Protein AF-A0A0D0UAL1-F1 (afdb_monomer_lite)

Foldseek 3Di:
DDPPDVPDDQAPLVVDDFPDPVLNVVCVVPPQDPLLRSVAVDDPPDDDPSVDPVSVVSNVVSNVRSVQRPDDPVQRDPDPVSVPPDDDDPPPPPDD

Organism: NCBI:txid1296109

Sequence (96 aa):
MSLDLDEGRTPKTLPHVFDLEPLAKHFEENPLPSGACKLIDLLGDVFLDTEDDIKVVAAALWTLAVKYDNLPSEERPSDRETSRKVGSPPSKTREV

Secondary structure (DSSP, 8-state):
------TT---TTTT---SSHHHHHHHHHSPPPHHHHTTTT--TT-----S-HHHHHHHHHHHHHHHHHTS-TTTS--STTGGG------------

pLDDT: mean 73.65, std 16.07, range [34.53, 92.94]

Structure (mmCIF, N/CA/C/O backbone):
data_AF-A0A0D0UAL1-F1
#
_entry.id   AF-A0A0D0UAL1-F1
#
loop_
_atom_site.group_PDB
_atom_site.id
_atom_site.type_symbol
_atom_site.label_atom_id
_atom_site.label_alt_id
_atom_site.label_comp_id
_atom_site.label_asym_id
_atom_site.label_entity_id
_atom_site.label_seq_id
_atom_site.pdbx_PDB_ins_code
_atom_site.Cartn_x
_atom_site.Cartn_y
_atom_site.Cartn_z
_atom_site.occupancy
_atom_site.B_iso_or_equiv
_atom_site.auth_seq_id
_atom_site.auth_comp_id
_atom_site.auth_asym_id
_atom_site.auth_atom_id
_atom_site.pdbx_PDB_model_num
ATOM 1 N N . MET A 1 1 ? 5.088 6.418 -27.397 1.00 34.53 1 MET A N 1
ATOM 2 C CA . MET A 1 1 ? 5.686 5.222 -26.774 1.00 34.53 1 MET A CA 1
ATOM 3 C C . MET A 1 1 ? 4.577 4.565 -25.987 1.00 34.53 1 MET A C 1
ATOM 5 O O . MET A 1 1 ? 4.187 5.090 -24.952 1.00 34.53 1 MET A O 1
ATOM 9 N N . SER A 1 2 ? 3.970 3.540 -26.573 1.00 37.72 2 SER A N 1
ATOM 10 C CA . SER A 1 2 ? 2.869 2.802 -25.962 1.00 37.72 2 SER A CA 1
ATOM 11 C C . SER A 1 2 ? 3.464 1.867 -24.921 1.00 37.72 2 SER A C 1
ATOM 13 O O . SER A 1 2 ? 4.410 1.142 -25.214 1.00 37.72 2 SER A O 1
ATOM 15 N N . LEU A 1 3 ? 2.985 1.966 -23.686 1.00 44.62 3 LEU A N 1
ATOM 16 C CA . LEU A 1 3 ? 3.345 1.024 -22.641 1.00 44.62 3 LEU A CA 1
ATOM 17 C C . LEU A 1 3 ? 2.551 -0.248 -22.928 1.00 44.62 3 LEU A C 1
ATOM 19 O O . LEU A 1 3 ? 1.351 -0.263 -22.669 1.00 44.62 3 LEU A O 1
ATOM 23 N N . ASP A 1 4 ? 3.211 -1.281 -23.453 1.00 44.75 4 ASP A N 1
ATOM 24 C CA . ASP A 1 4 ? 2.702 -2.655 -23.439 1.00 44.75 4 ASP A CA 1
ATOM 25 C C . ASP A 1 4 ? 2.615 -3.102 -21.968 1.00 44.75 4 ASP A C 1
ATOM 27 O O . ASP A 1 4 ? 3.523 -3.678 -21.364 1.00 44.75 4 ASP A O 1
ATOM 31 N N . LEU A 1 5 ? 1.549 -2.653 -21.317 1.00 55.38 5 LEU A N 1
ATOM 32 C CA . LEU A 1 5 ? 0.978 -3.277 -20.145 1.00 55.38 5 LEU A CA 1
ATOM 33 C C . LEU A 1 5 ? 0.220 -4.481 -20.685 1.00 55.38 5 LEU A C 1
ATOM 35 O O . LEU A 1 5 ? -0.629 -4.306 -21.550 1.00 55.38 5 LEU A O 1
ATOM 39 N N . ASP A 1 6 ? 0.523 -5.671 -20.181 1.00 51.25 6 ASP A N 1
ATOM 40 C CA . ASP A 1 6 ? -0.348 -6.833 -20.334 1.00 51.25 6 ASP A CA 1
ATOM 41 C C . ASP A 1 6 ? -1.805 -6.381 -20.072 1.00 51.25 6 ASP A C 1
ATOM 43 O O . ASP A 1 6 ? -2.132 -5.888 -18.985 1.00 51.25 6 ASP A O 1
ATOM 47 N N . GLU A 1 7 ? -2.626 -6.393 -21.126 1.00 47.34 7 GLU A N 1
ATOM 48 C CA . GLU A 1 7 ? -3.735 -5.455 -21.404 1.00 47.34 7 GLU A CA 1
ATOM 49 C C . GLU A 1 7 ? -4.980 -5.593 -20.500 1.00 47.34 7 GLU A C 1
ATOM 51 O O . GLU A 1 7 ? -6.070 -5.147 -20.852 1.00 47.34 7 GLU A O 1
ATOM 56 N N . GLY A 1 8 ? -4.875 -6.193 -19.313 1.00 53.12 8 GLY A N 1
ATOM 57 C CA . GLY A 1 8 ? -6.062 -6.507 -18.509 1.00 53.12 8 GLY A CA 1
ATOM 58 C C . GLY A 1 8 ? -5.920 -6.450 -16.998 1.00 53.12 8 GLY A C 1
ATOM 59 O O . GLY A 1 8 ? -6.910 -6.693 -16.306 1.00 53.12 8 GLY A O 1
ATOM 60 N N . ARG A 1 9 ? -4.737 -6.157 -16.445 1.00 63.19 9 ARG A N 1
ATOM 61 C CA . ARG A 1 9 ? -4.533 -6.283 -14.997 1.00 63.19 9 ARG A CA 1
ATOM 62 C C . ARG A 1 9 ? -4.260 -4.954 -14.309 1.00 63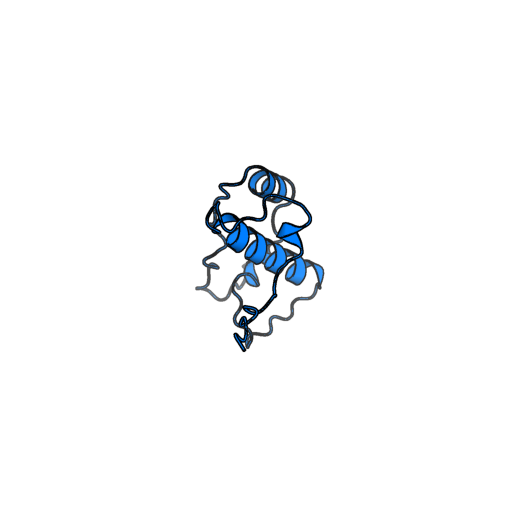.19 9 ARG A C 1
ATOM 64 O O . ARG A 1 9 ? -3.118 -4.580 -14.071 1.00 63.19 9 ARG A O 1
ATOM 71 N N . THR A 1 10 ? -5.326 -4.277 -13.894 1.00 67.12 10 THR A N 1
ATOM 72 C CA . THR A 1 10 ? -5.229 -3.300 -12.801 1.00 67.12 10 THR A CA 1
ATOM 73 C C . THR A 1 10 ? -5.096 -4.074 -11.482 1.00 67.12 10 THR A C 1
ATOM 75 O O . THR A 1 10 ? -5.971 -4.897 -11.191 1.00 67.12 10 THR A O 1
ATOM 78 N N . PRO A 1 11 ? -4.032 -3.868 -10.682 1.00 76.31 11 PRO A N 1
ATOM 79 C CA . PRO A 1 11 ? -3.940 -4.479 -9.361 1.00 76.31 11 PRO A CA 1
ATOM 80 C C . PRO A 1 11 ? -5.143 -4.071 -8.510 1.00 76.31 11 PRO A C 1
ATOM 82 O O . PRO A 1 11 ? -5.539 -2.904 -8.499 1.00 76.31 11 PRO A O 1
ATOM 85 N N . LYS A 1 12 ? -5.733 -5.027 -7.793 1.00 79.94 12 LYS A N 1
ATOM 86 C CA . LYS A 1 12 ? -6.953 -4.811 -7.003 1.00 79.94 12 LYS A CA 1
ATOM 87 C C . LYS A 1 12 ? -6.714 -3.862 -5.840 1.00 79.94 12 LYS A C 1
ATOM 89 O O . LYS A 1 12 ? -7.632 -3.156 -5.442 1.00 79.94 12 LYS A O 1
ATOM 94 N N . THR A 1 13 ? -5.500 -3.861 -5.300 1.00 81.56 13 THR A N 1
ATOM 95 C CA . THR A 1 13 ? -5.111 -3.004 -4.179 1.00 81.56 13 THR A CA 1
ATOM 96 C C . THR A 1 13 ? -4.616 -1.624 -4.619 1.00 81.56 13 THR A C 1
ATOM 98 O O . THR A 1 13 ? -4.445 -0.755 -3.773 1.00 81.56 13 THR A O 1
ATOM 101 N N . LEU A 1 14 ? -4.402 -1.379 -5.917 1.00 83.75 14 LEU A N 1
ATOM 102 C CA . LEU A 1 14 ? -3.950 -0.078 -6.429 1.00 83.75 14 LEU A CA 1
ATOM 103 C C . LEU A 1 14 ? -4.969 1.072 -6.259 1.00 83.75 14 LEU A C 1
ATOM 105 O O . LEU A 1 14 ? -4.534 2.167 -5.922 1.00 83.75 14 LEU A O 1
ATOM 109 N N . PRO A 1 15 ? -6.294 0.892 -6.447 1.00 85.56 15 PRO A N 1
AT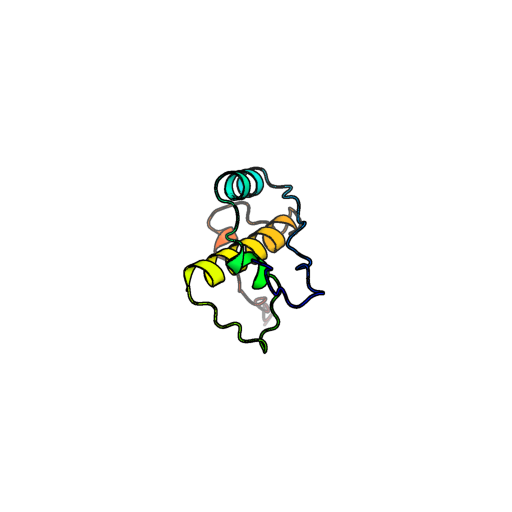OM 110 C CA . PRO A 1 15 ? -7.273 1.959 -6.209 1.00 85.56 15 PRO A CA 1
ATOM 111 C C . PRO A 1 15 ? -7.608 2.176 -4.719 1.00 85.56 15 PRO A C 1
ATOM 113 O O . PRO A 1 15 ? -8.620 2.808 -4.419 1.00 85.56 15 PRO A O 1
ATOM 116 N N . HIS A 1 16 ? -6.815 1.630 -3.785 1.00 89.12 16 HIS A N 1
ATOM 117 C CA . HIS A 1 16 ? -7.062 1.776 -2.347 1.00 89.12 16 HIS A CA 1
ATOM 118 C C . HIS A 1 16 ? -6.964 3.242 -1.913 1.00 89.12 16 HIS A C 1
ATOM 120 O O . HIS A 1 16 ? -6.014 3.942 -2.263 1.00 89.12 16 HIS A O 1
ATOM 126 N N . VAL A 1 17 ? -7.940 3.686 -1.123 1.00 90.88 17 VAL A N 1
ATOM 127 C CA . VAL A 1 17 ? -7.944 4.999 -0.471 1.00 90.88 17 VAL A CA 1
ATOM 128 C C . VAL A 1 17 ? -7.655 4.762 1.002 1.00 90.88 17 VAL A C 1
ATOM 130 O O . VAL A 1 17 ? -8.385 4.020 1.649 1.00 90.88 17 VAL A O 1
ATOM 133 N N . PHE A 1 18 ? -6.571 5.350 1.506 1.00 89.62 18 PHE A N 1
ATOM 134 C CA . PHE A 1 18 ? -6.141 5.142 2.885 1.00 89.62 18 PHE A CA 1
ATOM 135 C C . PHE A 1 18 ? -7.039 5.883 3.878 1.00 89.62 18 PHE A C 1
ATOM 137 O O . PHE A 1 18 ? -7.193 7.101 3.776 1.00 89.62 18 PHE A O 1
ATOM 144 N N . ASP A 1 19 ? -7.546 5.160 4.875 1.00 91.12 19 ASP A N 1
ATOM 145 C CA . ASP A 1 19 ? -8.270 5.739 6.012 1.00 91.12 19 ASP A CA 1
ATOM 146 C C . ASP A 1 19 ? -7.300 6.339 7.044 1.00 91.12 19 ASP A C 1
ATOM 148 O O . ASP A 1 19 ? -7.601 7.333 7.712 1.00 91.12 19 ASP A O 1
ATOM 152 N N . LEU A 1 20 ? -6.113 5.742 7.193 1.00 88.69 20 LEU A N 1
ATOM 153 C CA . LEU A 1 20 ? -5.071 6.229 8.090 1.00 88.69 20 LEU A CA 1
ATOM 154 C C . LEU A 1 20 ? -4.306 7.402 7.463 1.00 88.69 20 LEU A C 1
ATOM 156 O O . LEU A 1 20 ? -3.474 7.220 6.571 1.00 88.69 20 LEU A O 1
ATOM 160 N N . GLU A 1 21 ? -4.509 8.598 8.022 1.00 91.56 21 GLU A N 1
ATOM 161 C CA . GLU A 1 21 ? -3.859 9.847 7.592 1.00 91.56 21 GLU A CA 1
ATOM 162 C C . GLU A 1 21 ? -2.330 9.729 7.389 1.00 91.56 21 GLU A C 1
ATOM 164 O O . GLU A 1 21 ? -1.841 10.207 6.363 1.00 91.56 21 GLU A O 1
ATOM 169 N N . PRO A 1 22 ? -1.544 9.060 8.266 1.00 89.50 22 PRO A N 1
ATOM 170 C CA . PRO A 1 22 ? -0.102 8.937 8.049 1.00 89.50 22 PRO A CA 1
ATOM 171 C C . PRO A 1 22 ? 0.267 8.168 6.774 1.00 89.50 22 PRO A C 1
ATOM 173 O O . PRO A 1 22 ? 1.243 8.517 6.110 1.00 89.50 22 PRO A O 1
ATOM 176 N N . LEU A 1 23 ? -0.501 7.128 6.427 1.00 90.19 23 LEU A N 1
ATOM 177 C CA . LEU A 1 23 ? -0.280 6.349 5.208 1.00 90.19 23 LEU A CA 1
ATOM 178 C C . LEU A 1 23 ? -0.723 7.139 3.979 1.00 90.19 23 LEU A C 1
ATOM 180 O O . LEU A 1 23 ? 0.029 7.207 3.008 1.00 90.19 23 LEU A O 1
ATOM 184 N N . ALA A 1 24 ? -1.889 7.790 4.055 1.00 90.50 24 ALA A N 1
ATOM 185 C CA . ALA A 1 24 ? -2.388 8.660 2.995 1.00 90.50 24 ALA A CA 1
ATOM 186 C C . ALA A 1 24 ? -1.349 9.732 2.627 1.00 90.50 24 ALA A C 1
ATOM 188 O O . ALA A 1 24 ? -0.953 9.844 1.467 1.00 90.50 24 ALA A O 1
ATOM 189 N N . LYS A 1 25 ? -0.823 10.438 3.634 1.00 92.75 25 LYS A N 1
ATOM 190 C CA . LYS A 1 25 ? 0.189 11.481 3.446 1.00 92.75 25 LYS A CA 1
ATOM 191 C C . LYS A 1 25 ? 1.500 10.936 2.875 1.00 92.75 25 LYS A C 1
ATOM 193 O O . LYS A 1 25 ? 2.075 11.546 1.978 1.00 92.75 25 LYS A O 1
ATOM 198 N N . HIS A 1 26 ? 1.976 9.785 3.358 1.00 92.50 26 HIS A N 1
ATOM 199 C CA . HIS A 1 26 ? 3.218 9.192 2.857 1.00 92.50 26 HIS A CA 1
ATOM 200 C C . HIS A 1 26 ? 3.157 8.908 1.352 1.00 92.50 26 HIS A C 1
ATOM 202 O O . HIS A 1 26 ? 4.100 9.253 0.641 1.00 92.50 26 HIS A O 1
ATOM 208 N N . PHE A 1 27 ? 2.065 8.303 0.873 1.00 92.00 27 PHE A N 1
ATOM 209 C CA . PHE A 1 27 ? 1.910 7.946 -0.541 1.00 92.00 27 PHE A CA 1
ATOM 210 C C . PHE A 1 27 ? 1.496 9.121 -1.436 1.00 92.00 27 PHE A C 1
ATOM 212 O O . PHE A 1 27 ? 1.707 9.052 -2.645 1.00 92.00 27 PHE A O 1
ATOM 219 N N . GLU A 1 28 ? 0.969 10.206 -0.865 1.00 91.12 28 GLU A N 1
ATOM 220 C CA . GLU A 1 28 ? 0.816 11.484 -1.567 1.00 91.12 28 GLU A CA 1
ATOM 221 C C . GLU A 1 28 ? 2.182 12.145 -1.820 1.00 91.12 28 GLU A C 1
ATOM 223 O O . GLU A 1 28 ? 2.475 12.566 -2.939 1.00 91.12 28 GLU A O 1
ATOM 228 N N . GLU A 1 29 ? 3.051 12.185 -0.804 1.00 92.94 29 GLU A N 1
ATOM 229 C CA . GLU A 1 29 ? 4.399 12.761 -0.909 1.00 92.94 29 GLU A CA 1
ATOM 230 C C . GLU A 1 29 ? 5.370 11.862 -1.696 1.00 92.94 29 GLU A C 1
ATOM 232 O O . GLU A 1 29 ? 6.304 12.354 -2.329 1.00 92.94 29 GLU A O 1
ATOM 237 N N . ASN A 1 30 ? 5.154 10.543 -1.663 1.00 89.31 30 ASN A N 1
ATOM 238 C CA . ASN A 1 30 ? 6.013 9.530 -2.276 1.00 89.31 30 ASN A CA 1
ATOM 239 C C . ASN A 1 30 ? 5.174 8.595 -3.164 1.00 89.31 30 ASN A C 1
ATOM 241 O O . ASN A 1 30 ? 4.918 7.443 -2.792 1.00 89.31 30 ASN A O 1
ATOM 245 N N . PRO A 1 31 ? 4.723 9.070 -4.338 1.00 87.25 31 PRO A N 1
ATOM 246 C CA . PRO A 1 31 ? 3.908 8.265 -5.233 1.00 87.25 31 PRO A CA 1
ATOM 247 C C . PRO A 1 31 ? 4.684 7.052 -5.750 1.00 87.25 31 PRO A C 1
ATOM 249 O O . PRO A 1 31 ? 5.895 7.103 -5.990 1.00 87.25 31 PRO A O 1
ATOM 252 N N . LEU A 1 32 ? 3.968 5.947 -5.961 1.00 86.25 32 LEU A N 1
ATOM 253 C CA . LEU A 1 32 ? 4.567 4.717 -6.464 1.00 86.25 32 LEU A CA 1
ATOM 254 C C . LEU A 1 32 ? 5.156 4.911 -7.868 1.00 86.25 32 LEU A C 1
ATOM 256 O O . LEU A 1 32 ? 4.486 5.452 -8.754 1.00 86.25 32 LEU A O 1
ATOM 260 N N . PRO A 1 33 ? 6.373 4.403 -8.129 1.00 85.19 33 PRO A N 1
ATOM 261 C CA . PRO A 1 33 ? 6.907 4.397 -9.478 1.00 85.19 33 PRO A CA 1
ATOM 262 C C . PRO A 1 33 ? 6.063 3.474 -10.364 1.00 85.19 33 PRO A C 1
ATOM 264 O O . PRO A 1 33 ? 5.646 2.394 -9.947 1.00 85.19 33 PRO A O 1
ATOM 267 N N . SER A 1 34 ? 5.865 3.859 -11.626 1.00 81.00 34 SER A N 1
ATOM 268 C CA . SER A 1 34 ? 5.016 3.124 -12.580 1.00 81.00 34 SER A CA 1
ATOM 269 C C . SER A 1 34 ? 5.394 1.643 -12.728 1.00 81.00 34 SER A C 1
ATOM 271 O O . SER A 1 34 ? 4.521 0.795 -12.905 1.00 81.00 34 SER A O 1
ATOM 273 N N . GLY A 1 35 ? 6.686 1.320 -12.608 1.00 78.38 35 GLY A N 1
ATOM 274 C CA . GLY A 1 35 ? 7.184 -0.055 -12.606 1.00 78.38 35 GLY A CA 1
ATOM 275 C C . GLY A 1 35 ? 6.757 -0.862 -11.377 1.00 78.38 35 GLY A C 1
ATOM 276 O O . GLY A 1 35 ? 6.449 -2.037 -11.523 1.00 78.38 35 GLY A O 1
ATOM 277 N N . ALA A 1 36 ? 6.666 -0.238 -10.196 1.00 82.38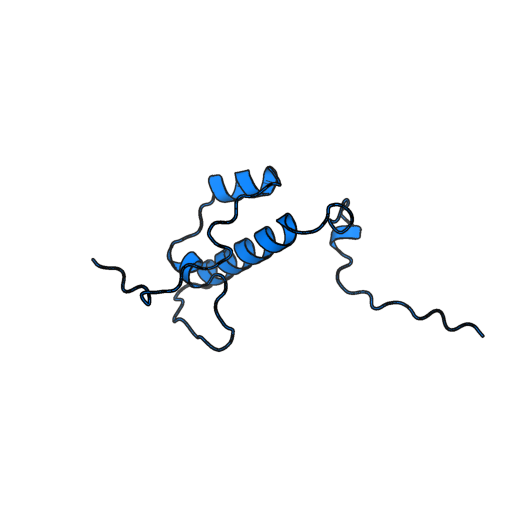 36 ALA A N 1
ATOM 278 C CA . ALA A 1 36 ? 6.172 -0.893 -8.984 1.00 82.38 36 ALA A CA 1
ATOM 279 C C . ALA A 1 36 ? 4.669 -1.173 -9.065 1.00 82.38 36 ALA A C 1
ATOM 281 O O . ALA A 1 36 ? 4.222 -2.224 -8.615 1.00 82.38 36 ALA A O 1
ATOM 282 N N . CYS A 1 37 ? 3.892 -0.293 -9.706 1.00 83.88 37 CYS A N 1
ATOM 283 C CA . CYS A 1 37 ? 2.455 -0.510 -9.877 1.00 83.88 37 CYS A CA 1
ATOM 284 C C . CYS A 1 37 ? 2.141 -1.827 -10.603 1.00 83.88 37 CYS A C 1
ATOM 286 O O . CYS A 1 37 ? 1.160 -2.482 -10.270 1.00 83.88 37 CYS A O 1
ATOM 288 N N . LYS A 1 38 ? 2.992 -2.259 -11.545 1.00 79.06 38 LYS A N 1
ATOM 289 C CA . LYS A 1 38 ? 2.825 -3.541 -12.257 1.00 79.06 38 LYS A CA 1
ATOM 290 C C . LYS A 1 38 ? 3.087 -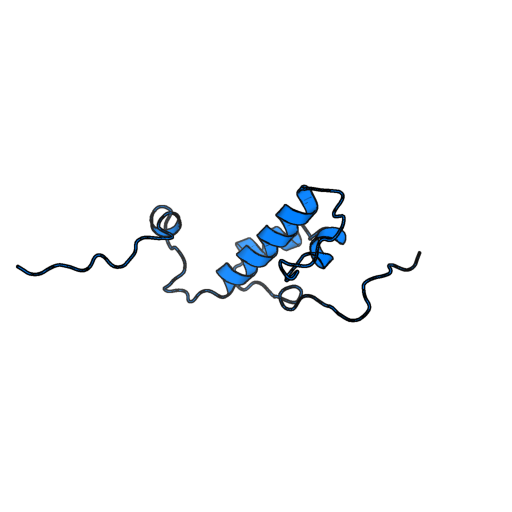4.773 -11.378 1.00 79.06 38 LYS A C 1
ATOM 292 O O . LYS A 1 38 ? 2.686 -5.873 -11.744 1.00 79.06 38 LYS A O 1
ATOM 297 N N . LEU A 1 39 ? 3.770 -4.594 -10.246 1.00 79.69 39 LEU A N 1
ATOM 298 C CA . LEU A 1 39 ? 4.175 -5.665 -9.325 1.00 79.69 39 LEU A CA 1
ATOM 299 C C . LEU A 1 39 ? 3.204 -5.852 -8.165 1.00 79.69 39 LEU A C 1
ATOM 301 O O . LEU A 1 39 ? 3.276 -6.846 -7.444 1.00 79.69 39 LEU A O 1
ATOM 305 N N . ILE A 1 40 ? 2.293 -4.905 -7.973 1.00 81.19 40 ILE A N 1
ATOM 306 C CA . ILE A 1 40 ? 1.262 -5.016 -6.952 1.00 81.19 40 ILE A CA 1
ATOM 307 C C . ILE A 1 40 ? 0.326 -6.167 -7.324 1.00 81.19 40 ILE A C 1
ATOM 309 O O . ILE A 1 40 ? -0.063 -6.341 -8.479 1.00 81.19 40 ILE A O 1
ATOM 313 N N . ASP A 1 41 ? -0.007 -6.980 -6.323 1.00 75.88 41 ASP A N 1
ATOM 314 C CA . ASP A 1 41 ? -0.780 -8.211 -6.462 1.00 75.88 41 ASP A CA 1
ATOM 315 C C . ASP A 1 41 ? -0.176 -9.231 -7.453 1.00 75.88 41 ASP A C 1
ATOM 317 O O . ASP A 1 41 ? -0.885 -10.140 -7.883 1.00 75.88 41 ASP A O 1
ATOM 321 N N . LEU A 1 42 ? 1.099 -9.131 -7.857 1.00 76.88 42 LEU A N 1
ATOM 322 C CA . LEU A 1 42 ? 1.724 -10.099 -8.769 1.00 76.88 42 LEU A CA 1
ATOM 323 C C . LEU A 1 42 ? 1.620 -11.530 -8.213 1.00 76.88 42 LEU A C 1
ATOM 325 O O . LEU A 1 42 ? 1.809 -11.759 -7.018 1.00 76.88 42 LEU A O 1
ATOM 329 N N . LEU A 1 43 ? 1.258 -12.488 -9.071 1.00 69.62 43 LEU A N 1
ATOM 330 C CA . LEU A 1 43 ? 1.238 -13.894 -8.671 1.00 69.62 43 LEU A CA 1
ATOM 331 C C . LEU A 1 43 ? 2.683 -14.376 -8.485 1.00 69.62 43 LEU A C 1
ATOM 333 O O . LEU A 1 43 ? 3.575 -13.958 -9.218 1.00 69.62 43 LEU A O 1
ATOM 337 N N . GLY A 1 44 ? 2.920 -15.238 -7.494 1.00 66.81 44 GLY A N 1
ATOM 338 C CA . GLY A 1 44 ? 4.276 -15.665 -7.115 1.00 66.81 44 GLY A CA 1
ATOM 339 C C . GLY A 1 44 ? 5.016 -16.496 -8.171 1.00 66.81 44 GLY A C 1
ATOM 340 O O . GLY A 1 44 ? 6.211 -16.729 -8.027 1.00 66.81 44 GLY A O 1
ATOM 341 N N . ASP A 1 45 ? 4.319 -16.947 -9.211 1.00 68.25 45 ASP A N 1
ATOM 342 C CA . ASP A 1 45 ? 4.837 -17.686 -10.363 1.00 68.25 45 ASP A CA 1
ATOM 343 C C . ASP A 1 45 ? 5.159 -16.787 -11.571 1.00 68.25 45 ASP A C 1
ATOM 345 O O . ASP A 1 45 ? 5.731 -17.262 -12.553 1.00 68.25 45 ASP A O 1
ATOM 349 N N . VAL A 1 46 ? 4.836 -15.491 -11.504 1.00 62.81 46 VAL A N 1
ATOM 350 C CA . VAL A 1 46 ? 5.120 -14.526 -12.569 1.00 62.81 46 VAL A CA 1
ATOM 351 C C . VAL A 1 46 ? 6.409 -13.780 -12.246 1.00 62.81 46 VAL A C 1
ATOM 353 O O . VAL A 1 46 ? 6.458 -12.941 -11.349 1.00 62.81 46 VAL A O 1
ATOM 356 N N . PHE A 1 47 ? 7.457 -14.067 -13.015 1.00 60.44 47 PHE A N 1
ATOM 357 C CA . PHE A 1 47 ? 8.698 -13.302 -12.987 1.00 60.44 47 PHE A CA 1
ATOM 358 C C . PHE A 1 47 ? 8.608 -12.175 -14.017 1.00 60.44 47 PHE A C 1
ATOM 360 O O . PHE A 1 47 ? 8.626 -12.419 -15.223 1.00 60.44 47 PHE A O 1
ATOM 367 N N . LEU A 1 48 ? 8.482 -10.939 -13.543 1.00 62.59 48 LEU A N 1
ATOM 368 C CA . LEU A 1 48 ? 8.723 -9.766 -14.373 1.00 62.59 48 LEU A CA 1
ATOM 369 C C . LEU A 1 48 ? 10.203 -9.426 -14.253 1.00 62.59 48 LEU A C 1
ATOM 371 O O . LEU A 1 48 ? 10.739 -9.442 -13.147 1.00 62.59 48 LEU A O 1
ATOM 375 N N . ASP A 1 49 ? 10.846 -9.120 -15.377 1.00 59.53 49 ASP A N 1
ATOM 376 C CA . ASP A 1 49 ? 12.229 -8.646 -15.405 1.00 59.53 49 ASP A CA 1
ATOM 377 C C . ASP A 1 49 ? 12.254 -7.225 -14.821 1.00 59.53 49 ASP A C 1
ATOM 379 O O . ASP A 1 49 ? 12.162 -6.204 -15.505 1.00 59.53 49 ASP A O 1
ATOM 383 N N . THR A 1 50 ? 12.168 -7.152 -13.496 1.00 55.94 50 THR A N 1
ATOM 384 C CA . THR A 1 50 ? 12.110 -5.904 -12.756 1.00 55.94 50 THR A CA 1
ATOM 385 C C . THR A 1 50 ? 13.531 -5.449 -12.550 1.00 55.94 50 THR A C 1
ATOM 387 O O . THR A 1 50 ? 14.163 -5.825 -11.571 1.00 55.94 50 THR A O 1
ATOM 390 N N . GLU A 1 51 ? 14.022 -4.621 -13.465 1.00 54.25 51 GLU A N 1
ATOM 391 C CA . GLU A 1 51 ? 15.385 -4.077 -13.442 1.00 54.25 51 GLU A CA 1
ATOM 392 C C . GLU A 1 51 ? 15.774 -3.304 -12.156 1.00 54.25 51 GLU A C 1
ATOM 394 O O . GLU A 1 51 ? 16.893 -2.820 -12.082 1.00 54.25 51 GLU A O 1
ATOM 399 N N . ASP A 1 52 ? 14.919 -3.178 -11.126 1.00 66.62 52 ASP A N 1
ATOM 400 C CA . ASP A 1 52 ? 15.301 -2.532 -9.861 1.00 66.62 52 ASP A CA 1
ATOM 401 C C . ASP A 1 52 ? 14.630 -3.146 -8.626 1.00 66.62 52 ASP A C 1
ATOM 403 O O . ASP A 1 52 ? 13.403 -3.090 -8.480 1.00 66.62 52 ASP A O 1
ATOM 407 N N . ASP A 1 53 ? 15.452 -3.565 -7.659 1.00 70.25 53 ASP A N 1
ATOM 408 C CA . ASP A 1 53 ? 15.051 -3.939 -6.292 1.00 70.25 53 ASP A CA 1
ATOM 409 C C . ASP A 1 53 ? 14.127 -2.887 -5.648 1.00 70.25 53 ASP A C 1
ATOM 411 O O . ASP A 1 53 ? 13.180 -3.211 -4.928 1.00 70.25 53 ASP A O 1
ATOM 415 N N . ILE A 1 54 ? 14.347 -1.608 -5.971 1.00 78.12 54 ILE A N 1
ATOM 416 C CA . ILE A 1 54 ? 13.552 -0.470 -5.490 1.00 78.12 54 ILE A CA 1
ATOM 417 C C . ILE A 1 54 ? 12.070 -0.607 -5.883 1.00 78.12 54 ILE A C 1
ATOM 419 O O . ILE A 1 54 ? 11.187 -0.277 -5.088 1.00 78.12 54 ILE A O 1
ATOM 423 N N . LYS A 1 55 ? 11.767 -1.120 -7.084 1.00 81.62 55 LYS A N 1
ATOM 424 C CA . LYS A 1 55 ? 10.386 -1.272 -7.577 1.00 81.62 55 LYS A CA 1
ATOM 425 C C . LYS A 1 55 ? 9.654 -2.386 -6.828 1.00 81.62 55 LYS A C 1
ATOM 427 O O . LYS A 1 55 ? 8.483 -2.223 -6.485 1.00 81.62 55 LYS A O 1
ATOM 432 N N . VAL A 1 56 ? 10.353 -3.483 -6.532 1.00 81.81 56 VAL A N 1
ATOM 433 C CA . VAL A 1 56 ? 9.816 -4.608 -5.752 1.00 81.81 56 VAL A CA 1
ATOM 434 C C . VAL A 1 56 ? 9.504 -4.161 -4.325 1.00 81.81 56 VAL A C 1
ATOM 436 O O . VAL A 1 56 ? 8.406 -4.408 -3.825 1.00 81.81 56 VAL A O 1
ATOM 439 N N . VAL A 1 57 ? 10.432 -3.439 -3.689 1.00 83.94 57 VAL A N 1
ATOM 440 C CA . VAL A 1 57 ? 10.245 -2.909 -2.330 1.00 83.94 57 VAL A CA 1
ATOM 441 C C . VAL A 1 57 ? 9.059 -1.948 -2.270 1.00 83.94 57 VAL A C 1
ATOM 443 O O . VAL A 1 57 ? 8.224 -2.074 -1.375 1.00 83.94 57 VAL A O 1
ATOM 446 N N . ALA A 1 58 ? 8.934 -1.030 -3.232 1.00 87.19 58 ALA A N 1
ATOM 447 C CA . ALA A 1 58 ? 7.822 -0.082 -3.276 1.00 87.19 58 ALA A CA 1
ATOM 448 C C . ALA A 1 58 ? 6.457 -0.783 -3.430 1.00 87.19 58 ALA A C 1
ATOM 450 O O . ALA A 1 58 ? 5.511 -0.464 -2.709 1.00 87.19 58 ALA A O 1
ATOM 451 N N . ALA A 1 59 ? 6.360 -1.783 -4.311 1.00 86.06 59 ALA A N 1
ATOM 452 C CA . ALA A 1 59 ? 5.136 -2.563 -4.496 1.00 86.06 59 ALA A CA 1
ATOM 453 C C . ALA A 1 59 ? 4.762 -3.383 -3.248 1.00 86.06 59 ALA A C 1
ATOM 455 O O . ALA A 1 59 ? 3.589 -3.453 -2.859 1.00 86.06 59 ALA A O 1
ATOM 456 N N . ALA A 1 60 ? 5.761 -3.978 -2.590 1.00 85.44 60 ALA A N 1
ATOM 457 C CA . ALA A 1 60 ? 5.568 -4.708 -1.344 1.00 85.44 60 ALA A CA 1
ATOM 458 C C . ALA A 1 60 ? 5.097 -3.777 -0.219 1.00 85.44 60 ALA A C 1
ATOM 460 O O . ALA A 1 60 ? 4.152 -4.112 0.496 1.00 85.44 60 ALA A O 1
ATOM 461 N N . LEU A 1 61 ? 5.703 -2.591 -0.099 1.00 90.38 61 LEU A N 1
ATOM 462 C CA . LEU A 1 61 ? 5.326 -1.591 0.896 1.00 90.38 61 LEU A CA 1
ATOM 463 C C . LEU A 1 61 ? 3.876 -1.136 0.712 1.00 90.38 61 LEU A C 1
ATOM 465 O O . LEU A 1 61 ? 3.130 -1.115 1.688 1.00 90.38 61 LEU A O 1
ATOM 469 N N . TRP A 1 62 ? 3.456 -0.848 -0.524 1.00 90.06 62 TRP A N 1
ATOM 470 C CA . TRP A 1 62 ? 2.058 -0.535 -0.827 1.00 90.06 62 TRP A CA 1
ATOM 471 C C . TRP A 1 62 ? 1.118 -1.652 -0.380 1.00 90.06 62 TRP A C 1
ATOM 473 O O . TRP A 1 62 ? 0.178 -1.421 0.375 1.00 90.06 62 TRP A O 1
ATOM 483 N N . THR A 1 63 ? 1.406 -2.887 -0.790 1.00 89.06 63 THR A N 1
ATOM 484 C CA . THR A 1 63 ? 0.565 -4.048 -0.470 1.00 89.06 63 THR A CA 1
ATOM 485 C C . THR A 1 63 ? 0.441 -4.255 1.043 1.00 89.06 63 THR A C 1
ATOM 487 O O . THR A 1 63 ? -0.637 -4.575 1.547 1.00 89.06 63 THR A O 1
ATOM 490 N N . LEU A 1 64 ? 1.533 -4.069 1.789 1.00 89.19 64 LEU A N 1
ATOM 491 C CA . LEU A 1 64 ? 1.535 -4.161 3.249 1.00 89.19 64 LEU A CA 1
ATOM 492 C C . LEU A 1 64 ? 0.760 -3.012 3.897 1.00 89.19 64 LEU A C 1
ATOM 494 O O . LEU A 1 64 ? -0.009 -3.261 4.823 1.00 89.19 64 LEU A O 1
ATOM 498 N N . ALA A 1 65 ? 0.917 -1.786 3.398 1.00 90.94 65 ALA A N 1
ATOM 499 C CA . ALA A 1 65 ? 0.185 -0.626 3.890 1.00 90.94 65 ALA A CA 1
ATOM 500 C C 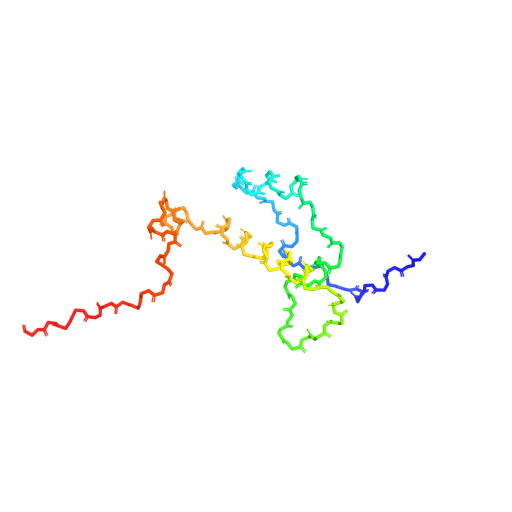. ALA A 1 65 ? -1.325 -0.790 3.686 1.00 90.94 65 ALA A C 1
ATOM 502 O O . ALA A 1 65 ? -2.086 -0.571 4.623 1.00 90.94 65 ALA A O 1
ATOM 503 N N . VAL A 1 66 ? -1.761 -1.256 2.512 1.00 90.69 66 VAL A N 1
ATOM 504 C CA . VAL A 1 66 ? -3.178 -1.544 2.233 1.00 90.69 66 VAL A CA 1
ATOM 505 C C . VAL A 1 66 ? -3.718 -2.615 3.180 1.00 90.69 66 VAL A C 1
ATOM 507 O O . VAL A 1 66 ? -4.819 -2.480 3.712 1.00 90.69 66 VAL A O 1
ATOM 510 N N . LYS A 1 67 ? -2.954 -3.683 3.441 1.00 88.62 67 LYS A N 1
ATOM 511 C CA . LYS A 1 67 ? -3.360 -4.709 4.416 1.00 88.62 67 LYS A CA 1
ATOM 512 C C . LYS A 1 67 ? -3.493 -4.136 5.822 1.00 88.62 67 LYS A C 1
ATOM 514 O O . LYS A 1 67 ? -4.451 -4.464 6.509 1.00 88.62 67 LYS A O 1
ATOM 519 N N . TYR A 1 68 ? -2.545 -3.298 6.230 1.00 88.75 68 TYR A N 1
ATOM 520 C CA . TYR A 1 68 ? -2.550 -2.664 7.542 1.00 88.75 68 TYR A CA 1
ATOM 521 C C . TYR A 1 68 ? -3.740 -1.715 7.720 1.00 88.75 68 TYR A C 1
ATOM 523 O O . TYR A 1 68 ? -4.409 -1.745 8.750 1.00 88.75 68 TYR A O 1
ATOM 531 N N . ASP A 1 69 ? -4.031 -0.909 6.703 1.00 89.00 69 ASP A N 1
ATOM 532 C CA . ASP A 1 69 ? -5.152 0.027 6.702 1.00 89.00 69 ASP A CA 1
ATOM 533 C C . ASP A 1 69 ? -6.501 -0.704 6.805 1.00 89.00 69 ASP A C 1
ATOM 535 O O . ASP A 1 69 ? -7.378 -0.291 7.557 1.00 89.00 69 ASP A O 1
ATOM 539 N N . ASN A 1 70 ? -6.622 -1.875 6.175 1.00 89.81 70 ASN A N 1
ATOM 540 C CA . ASN A 1 70 ? -7.816 -2.719 6.257 1.00 89.81 70 ASN A CA 1
ATOM 541 C C . ASN A 1 70 ? -7.929 -3.561 7.549 1.00 89.81 70 ASN A C 1
ATOM 543 O O . ASN A 1 70 ? -8.941 -4.240 7.730 1.00 89.81 70 ASN A O 1
ATOM 547 N N . LEU A 1 71 ? -6.933 -3.557 8.448 1.00 87.94 71 LEU A N 1
ATOM 548 C CA . LEU A 1 71 ? -7.047 -4.282 9.721 1.00 87.94 71 LEU A CA 1
ATOM 549 C C . LEU A 1 71 ? -8.130 -3.651 10.610 1.00 87.94 71 LEU A C 1
ATOM 551 O O . LEU A 1 71 ? -8.176 -2.420 10.714 1.00 87.94 71 LEU A O 1
ATOM 555 N N . PRO A 1 72 ? -8.940 -4.457 11.323 1.00 86.38 72 PRO A N 1
ATOM 556 C CA . PRO A 1 72 ? -9.809 -3.957 12.383 1.00 86.38 72 PRO A CA 1
ATOM 557 C C . PRO A 1 72 ? -9.009 -3.153 13.410 1.00 86.38 72 PRO A C 1
ATOM 559 O O . PRO A 1 72 ? -7.884 -3.519 13.749 1.00 86.38 72 PRO A O 1
ATOM 562 N N . SER A 1 73 ? -9.587 -2.081 13.956 1.00 80.25 73 SER A N 1
ATOM 563 C CA . SER A 1 73 ? -8.897 -1.219 14.930 1.00 80.25 73 SER A CA 1
ATOM 564 C C . SER A 1 73 ? -8.372 -1.974 16.153 1.00 80.25 73 SER A C 1
ATOM 566 O O . SER A 1 73 ? -7.366 -1.571 16.721 1.00 80.25 73 SER A O 1
ATOM 568 N N . GLU A 1 74 ? -9.039 -3.063 16.539 1.00 81.12 74 GLU A N 1
ATOM 569 C CA . GLU A 1 74 ? -8.654 -3.936 17.656 1.00 81.12 74 GLU A CA 1
ATOM 570 C C . GLU A 1 74 ? -7.410 -4.787 17.355 1.00 81.12 74 GLU A C 1
ATOM 572 O O . GLU A 1 74 ? -6.676 -5.158 18.268 1.00 81.12 74 GLU A O 1
ATOM 577 N N . GLU A 1 75 ? -7.156 -5.082 16.079 1.00 81.12 75 GLU A N 1
ATOM 578 C CA . GLU A 1 75 ? -5.994 -5.849 15.613 1.00 81.12 75 GLU A CA 1
ATOM 579 C C . GLU A 1 75 ? -4.822 -4.944 15.221 1.00 81.12 75 GLU A C 1
ATOM 581 O O . GLU A 1 75 ? -3.694 -5.416 15.050 1.00 81.12 75 GLU A O 1
ATOM 586 N N . ARG A 1 76 ? -5.069 -3.636 15.079 1.00 81.31 76 ARG A N 1
ATOM 587 C CA . ARG A 1 76 ? -4.019 -2.665 14.784 1.00 81.31 76 ARG A CA 1
ATOM 588 C C . ARG A 1 76 ? -3.120 -2.503 16.013 1.00 81.31 76 ARG A C 1
ATOM 590 O O . ARG A 1 76 ? -3.605 -2.153 17.088 1.00 81.31 76 ARG A O 1
ATOM 597 N N . PRO A 1 77 ? -1.802 -2.691 15.865 1.00 76.19 77 PRO A N 1
ATOM 598 C CA . PRO A 1 77 ? -0.852 -2.392 16.920 1.00 76.19 77 PRO A CA 1
ATOM 599 C C . PRO A 1 77 ? -0.995 -0.951 17.423 1.00 76.19 77 PRO A C 1
ATOM 601 O O . PRO A 1 77 ? -0.774 0.002 16.677 1.00 76.19 77 PRO A O 1
ATOM 604 N N . SER A 1 78 ? -1.347 -0.793 18.696 1.00 72.69 78 SER A N 1
ATOM 605 C CA . SER A 1 78 ? -1.513 0.512 19.347 1.00 72.69 78 SER A CA 1
ATOM 606 C C . SER A 1 78 ? -0.221 1.052 19.961 1.00 72.69 78 SER A C 1
ATOM 608 O O . SER A 1 78 ? -0.150 2.217 20.346 1.00 72.69 78 SER A O 1
ATOM 610 N N . ASP A 1 79 ? 0.800 0.209 20.087 1.00 73.06 79 ASP A N 1
ATOM 611 C CA . ASP A 1 79 ? 2.065 0.545 20.721 1.00 73.06 79 ASP A CA 1
ATOM 612 C C . ASP A 1 79 ? 3.230 -0.230 20.094 1.00 73.06 79 ASP A C 1
ATOM 614 O O . ASP A 1 79 ? 3.078 -1.231 19.392 1.00 73.06 79 ASP A O 1
ATOM 618 N N . ARG A 1 80 ? 4.444 0.246 20.368 1.00 66.50 80 ARG A N 1
ATOM 619 C CA . ARG A 1 80 ? 5.672 -0.301 19.789 1.00 66.50 80 ARG A CA 1
ATOM 620 C C . ARG A 1 80 ? 5.905 -1.778 20.136 1.00 66.50 80 ARG A C 1
ATOM 622 O O . ARG A 1 80 ? 6.584 -2.465 19.370 1.00 66.50 80 ARG A O 1
ATOM 629 N N . GLU A 1 81 ? 5.431 -2.262 21.282 1.00 69.25 81 GLU A N 1
ATOM 630 C CA . GLU A 1 81 ? 5.600 -3.661 21.682 1.00 69.25 81 GLU A CA 1
ATOM 631 C C . GLU A 1 81 ? 4.581 -4.564 20.986 1.00 69.25 81 GLU A C 1
ATOM 633 O O . GLU A 1 81 ? 4.956 -5.641 20.509 1.00 69.25 81 GLU A O 1
ATOM 638 N N . THR A 1 82 ? 3.334 -4.113 20.836 1.00 63.62 82 THR A N 1
ATOM 639 C CA . THR A 1 82 ? 2.315 -4.820 20.046 1.00 63.62 82 THR A CA 1
ATOM 640 C C . THR A 1 82 ? 2.671 -4.869 18.561 1.00 63.62 82 THR A C 1
ATOM 642 O O . THR A 1 82 ? 2.464 -5.909 17.938 1.00 63.62 82 THR A O 1
ATOM 645 N N . SER A 1 83 ? 3.351 -3.853 18.008 1.00 59.50 83 SER A N 1
ATOM 646 C CA . SER A 1 83 ? 3.813 -3.881 16.604 1.00 59.50 83 SER A CA 1
ATOM 647 C C . SER A 1 83 ? 4.882 -4.944 16.328 1.00 59.50 83 SER A C 1
ATOM 649 O O . SE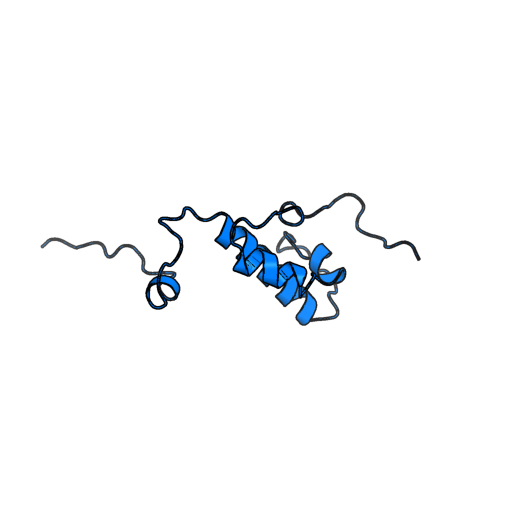R A 1 83 ? 5.115 -5.303 15.177 1.00 59.50 83 SER A O 1
ATOM 651 N N . ARG A 1 84 ? 5.570 -5.433 17.369 1.00 65.69 84 ARG A N 1
ATOM 652 C CA . ARG A 1 84 ? 6.668 -6.411 17.256 1.00 65.69 84 ARG A CA 1
ATOM 653 C C . ARG A 1 84 ? 6.222 -7.854 17.484 1.00 65.69 84 ARG A C 1
ATOM 655 O O . ARG A 1 84 ? 6.983 -8.770 17.180 1.00 65.69 84 ARG A O 1
ATOM 662 N N . LYS A 1 85 ? 5.015 -8.078 18.012 1.00 59.03 85 LYS A N 1
ATOM 663 C CA . LYS A 1 85 ? 4.457 -9.414 18.269 1.00 59.03 85 LYS A CA 1
ATOM 664 C C . LYS A 1 85 ? 3.643 -9.904 17.072 1.00 59.03 85 LYS A C 1
ATOM 666 O O . LYS A 1 85 ? 2.442 -10.113 17.169 1.00 59.03 85 LYS A O 1
ATOM 671 N N . VAL A 1 86 ? 4.304 -10.137 15.945 1.00 50.91 86 VAL A N 1
ATOM 672 C CA . VAL A 1 86 ? 3.716 -10.931 14.858 1.00 50.91 86 VAL A CA 1
ATOM 673 C C . VAL A 1 86 ? 4.306 -12.336 14.966 1.00 50.91 86 VAL A C 1
ATOM 675 O O . VAL A 1 86 ? 5.467 -12.538 14.625 1.00 50.91 86 VAL A O 1
ATOM 678 N N . GLY A 1 87 ? 3.532 -13.297 15.493 1.00 51.84 87 GLY A N 1
ATOM 679 C CA . GLY A 1 87 ? 3.871 -14.725 15.387 1.00 51.84 87 GLY A CA 1
ATOM 680 C C . GLY A 1 87 ? 3.967 -15.570 16.662 1.00 51.84 87 GLY A C 1
ATOM 681 O O . GLY A 1 87 ? 4.592 -16.624 16.602 1.00 51.84 87 GLY A O 1
ATOM 682 N N . SER A 1 88 ? 3.364 -15.201 17.798 1.00 47.22 88 SER A N 1
ATOM 683 C CA . SER A 1 88 ? 3.229 -16.178 18.894 1.00 47.22 88 SER A CA 1
ATOM 684 C C . SER A 1 88 ? 2.086 -17.155 18.577 1.00 47.22 88 SER A C 1
ATOM 686 O O . SER A 1 88 ? 0.939 -16.710 18.502 1.00 47.22 88 SER A O 1
ATOM 688 N N . PRO A 1 89 ? 2.342 -18.469 18.400 1.00 50.12 89 PRO A N 1
ATOM 689 C CA . PRO A 1 89 ? 1.259 -19.442 18.354 1.00 50.12 89 PRO A CA 1
ATOM 690 C C . PRO A 1 89 ? 0.531 -19.439 19.704 1.00 50.12 89 PRO A C 1
ATOM 692 O O . PRO A 1 89 ? 1.148 -19.100 20.720 1.00 50.12 89 PRO A O 1
ATOM 695 N N . PRO A 1 90 ? -0.757 -19.825 19.757 1.00 47.47 90 PRO A N 1
ATOM 696 C CA . PRO A 1 90 ? -1.467 -19.912 21.021 1.00 47.47 90 PRO A CA 1
ATOM 697 C C . PRO A 1 90 ? -0.718 -20.884 21.933 1.00 47.47 90 PRO A C 1
ATOM 699 O O . PRO A 1 90 ? -0.620 -22.081 21.647 1.00 47.47 90 PRO A O 1
ATOM 702 N N . SER A 1 91 ? -0.168 -20.356 23.026 1.00 57.19 91 SER A N 1
ATOM 703 C CA . SER A 1 91 ? 0.361 -21.146 24.127 1.00 57.19 91 SER A CA 1
ATOM 704 C C . SER A 1 91 ? -0.791 -22.005 24.633 1.00 57.19 91 SER A C 1
ATOM 706 O O . SER A 1 91 ? -1.666 -21.518 25.345 1.00 57.19 91 SER A O 1
ATOM 708 N N . LYS A 1 92 ? -0.852 -23.276 24.226 1.00 48.38 92 LYS A N 1
ATOM 709 C CA . LYS A 1 92 ? -1.757 -24.229 24.864 1.00 48.38 92 LYS A CA 1
ATOM 710 C C . LYS A 1 92 ? -1.317 -24.329 26.318 1.00 48.38 92 LYS A C 1
ATOM 712 O O . LYS A 1 92 ? -0.294 -24.948 26.608 1.00 48.38 92 LYS A O 1
ATOM 717 N N . THR A 1 93 ? -2.077 -23.705 27.212 1.00 47.19 93 THR A N 1
ATOM 718 C CA . THR A 1 93 ? -2.007 -23.966 28.646 1.00 47.19 93 THR A CA 1
ATOM 719 C C . THR A 1 93 ? -2.293 -25.448 28.824 1.00 47.19 93 THR A C 1
ATOM 721 O O . THR A 1 93 ? -3.419 -25.908 28.646 1.00 47.19 93 THR A O 1
ATOM 724 N N . ARG A 1 94 ? -1.239 -26.226 29.056 1.00 47.34 94 ARG A N 1
ATOM 725 C CA . ARG A 1 94 ? -1.358 -27.632 29.411 1.00 47.34 94 ARG A CA 1
ATOM 726 C C . ARG A 1 94 ? -1.679 -27.650 30.900 1.00 47.34 94 ARG A C 1
ATOM 728 O O . ARG A 1 94 ? -0.770 -27.516 31.712 1.00 47.34 94 ARG A O 1
ATOM 735 N N . GLU A 1 95 ? -2.965 -27.717 31.228 1.00 45.88 95 GLU A N 1
ATOM 736 C CA . GLU A 1 95 ? -3.401 -28.055 32.582 1.00 45.88 95 GLU A CA 1
ATOM 737 C C . GLU A 1 95 ? -2.857 -29.450 32.926 1.00 45.88 95 GLU A C 1
ATOM 739 O O . GLU A 1 95 ? -3.022 -30.401 32.153 1.00 45.88 95 GLU A O 1
ATOM 744 N N . VAL A 1 96 ? -2.150 -29.532 34.051 1.00 50.69 96 VAL A N 1
ATOM 745 C CA . VAL A 1 96 ? -1.816 -30.761 34.778 1.00 50.69 96 VAL A CA 1
ATOM 746 C C . VAL A 1 96 ? -2.274 -30.550 36.208 1.00 50.69 96 VAL A C 1
ATOM 748 O O . VAL A 1 96 ? -1.971 -29.458 36.740 1.00 50.69 96 VAL A O 1
#

Radius of gyration: 17.66 Å; chains: 1; bounding box: 25×44×62 Å